Protein 2RJI (pdb70)

Foldseek 3Di:
DVVVLVVQLLVCLVVVQQVDPVQLVVLVVCPVPPFDADQDDPSSLSSSSSSQQVSLVVPDPPPDPSSVVSSVVVLVDVVPVRRD/DVVVVQLLVQLVPCNQVDPVQLVVLVVVVCPADQHHPSSLSSSSSSQLVVLVVPDPPPDPSSVVSSVVVLVDVVDRRSD

Secondary structure (DSSP, 8-state):
-HHHHHHHHHHHHHHTTT-SHHHHHHHHHHHHHTS--SSS-HHHHHHHHHHHHHHHHTTS-TTSHHHHHHHHHHHT-TT-TTT-/-HHHHHHHHHHHHHTT-SHHHHHHHHHHT---SSS-HHHHHHHHHHHHHHHHTTS-TTSHHHHHHHHHHHT-TTSGGG-

Structure (mmCIF, N/CA/C/O backbone):
data_2RJI
#
_entry.id   2RJI
#
_cell.length_a   50.237
_cell.length_b   65.591
_cell.length_c   105.352
_cell.angle_alpha   90.00
_cell.angle_beta   90.00
_cell.angle_gamma   90.00
#
_symmetry.space_group_name_H-M   'C 2 2 21'
#
loop_
_entity.id
_entity.type
_entity.pdbx_description
1 polymer 'Erythrocyte binding antigen 175'
2 non-polymer 'CALCIUM ION'
3 water water
#
loop_
_atom_site.group_PDB
_atom_site.id
_atom_site.type_symbol
_atom_site.label_atom_id
_atom_site.label_alt_id
_atom_site.label_comp_id
_atom_site.label_asym_id
_atom_site.label_entity_id
_atom_site.label_seq_id
_atom_site.pdbx_PDB_ins_code
_atom_site.Cartn_x
_atom_site.Cartn_y
_atom_site.Cartn_z
_atom_site.occupancy
_atom_site.B_iso_or_equiv
_atom_site.auth_seq_id
_atom_site.auth_comp_id
_atom_site.auth_asym_id
_atom_site.auth_atom_id
_atom_site.pdbx_PDB_model_num
ATOM 1 N N . ASP A 1 1 ? 30.554 29.693 47.262 1.00 47.83 1 ASP A N 1
ATOM 2 C CA . ASP A 1 1 ? 31.230 28.372 47.489 1.00 47.98 1 ASP A CA 1
ATOM 3 C C . ASP A 1 1 ? 30.401 27.460 48.406 1.00 47.25 1 ASP A C 1
ATOM 4 O O . ASP A 1 1 ? 29.392 27.899 48.978 1.00 47.34 1 ASP A O 1
ATOM 9 N N . ASP A 1 2 ? 30.841 26.214 48.566 1.00 45.96 2 ASP A N 1
ATOM 10 C CA . ASP A 1 2 ? 30.052 25.213 49.279 1.00 44.72 2 ASP A CA 1
ATOM 11 C C . ASP A 1 2 ? 29.603 25.624 50.682 1.00 43.71 2 ASP A C 1
ATOM 12 O O . ASP A 1 2 ? 28.440 25.421 51.031 1.00 43.33 2 ASP A O 1
ATOM 17 N N . SER A 1 3 ? 30.503 26.210 51.476 1.00 41.66 3 SER A N 1
ATOM 18 C CA . SER A 1 3 ? 30.159 26.603 52.843 1.00 40.69 3 SER A CA 1
ATOM 19 C C . SER A 1 3 ? 28.992 27.595 52.856 1.00 40.09 3 SER A C 1
ATOM 20 O O . SER A 1 3 ? 28.003 27.402 53.603 1.00 40.24 3 SER A O 1
ATOM 23 N N . THR A 1 4 ? 29.104 28.611 51.996 1.00 38.63 4 THR A N 1
ATOM 24 C CA . THR A 1 4 ? 28.094 29.661 51.824 1.00 38.25 4 THR A CA 1
ATOM 25 C C . THR A 1 4 ? 26.732 29.115 51.343 1.00 37.00 4 THR A C 1
ATOM 26 O O . THR A 1 4 ? 25.693 29.483 51.885 1.00 37.39 4 THR A O 1
ATOM 30 N N . THR A 1 5 ? 26.764 28.271 50.313 1.00 35.51 5 THR A N 1
ATOM 31 C CA . THR A 1 5 ? 25.582 27.594 49.769 1.00 33.53 5 THR A CA 1
ATOM 32 C C . THR A 1 5 ? 24.858 26.830 50.871 1.00 33.58 5 THR A C 1
ATOM 33 O O . THR A 1 5 ? 23.637 26.967 51.018 1.00 31.72 5 THR A O 1
ATOM 37 N N . LYS A 1 6 ? 25.597 26.019 51.632 1.00 32.49 6 LYS A N 1
ATOM 38 C CA . LYS A 1 6 ? 24.979 25.208 52.693 1.00 33.60 6 LYS A CA 1
ATOM 39 C C . LYS A 1 6 ? 24.373 26.066 53.818 1.00 33.84 6 LYS A C 1
ATOM 40 O O . LYS A 1 6 ? 23.306 25.725 54.350 1.00 30.85 6 LYS A O 1
ATOM 46 N N . GLU A 1 7 ? 25.048 27.172 54.162 1.00 33.62 7 GLU A N 1
ATOM 47 C CA . GLU A 1 7 ? 24.527 28.144 55.147 1.00 35.71 7 GLU A CA 1
ATOM 48 C C . GLU A 1 7 ? 23.264 28.840 54.685 1.00 33.84 7 GLU A C 1
ATOM 49 O O . GLU A 1 7 ? 22.325 28.957 55.471 1.00 34.67 7 GLU A O 1
ATOM 55 N N . LEU A 1 8 ? 23.258 29.321 53.436 1.00 32.46 8 LEU A N 1
ATOM 56 C CA . LEU A 1 8 ? 22.085 29.960 52.838 1.00 31.53 8 LEU A CA 1
ATOM 57 C C . LEU A 1 8 ? 20.947 28.970 52.878 1.00 29.43 8 LEU A C 1
ATOM 58 O O . LEU A 1 8 ? 19.851 29.309 53.331 1.00 28.45 8 LEU A O 1
ATOM 63 N N . ILE A 1 9 ? 21.233 27.745 52.433 1.00 27.15 9 ILE A N 1
ATOM 64 C CA . ILE A 1 9 ? 20.218 26.698 52.356 1.00 25.23 9 ILE A CA 1
ATOM 65 C C . ILE A 1 9 ? 19.593 26.396 53.720 1.00 25.25 9 ILE A C 1
ATOM 66 O O . ILE A 1 9 ? 18.345 26.369 53.847 1.00 23.95 9 ILE A O 1
ATOM 71 N N . LYS A 1 10 ? 20.434 26.204 54.739 1.00 24.60 10 LYS A N 1
ATOM 72 C CA . LYS A 1 10 ? 19.915 25.955 56.085 1.00 26.18 10 LYS A CA 1
ATOM 73 C C . LYS A 1 10 ? 19.098 27.111 56.638 1.00 26.31 10 LYS A C 1
ATOM 74 O O . LYS A 1 10 ? 18.051 26.883 57.263 1.00 27.18 10 LYS A O 1
ATOM 80 N N . LYS A 1 11 ? 19.547 28.340 56.387 1.00 26.41 11 LYS A N 1
ATOM 81 C CA . LYS A 1 11 ? 18.800 29.514 56.851 1.00 26.19 11 LYS A CA 1
ATOM 82 C C . LYS A 1 11 ? 17.498 29.691 56.096 1.00 26.46 11 LYS A C 1
ATOM 83 O O . LYS A 1 11 ? 16.500 30.049 56.706 1.00 25.58 11 LYS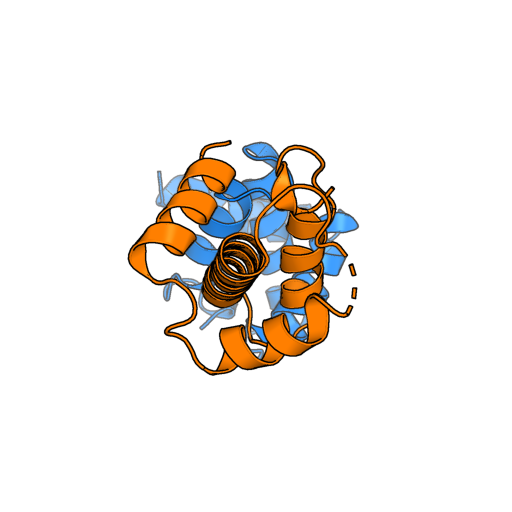 A O 1
ATOM 89 N N . LEU A 1 12 ? 17.502 29.488 54.781 1.00 25.86 12 LEU A N 1
ATOM 90 C CA . LEU A 1 12 ? 16.252 29.595 54.014 1.00 26.70 12 LEU A CA 1
ATOM 91 C C . LEU A 1 12 ? 15.260 28.556 54.522 1.00 25.95 12 LEU A C 1
ATOM 92 O O . LEU A 1 12 ? 14.065 28.837 54.603 1.00 26.32 12 LEU A O 1
ATOM 97 N N . ALA A 1 13 ? 15.766 27.360 54.849 1.00 24.14 13 ALA A N 1
ATOM 98 C CA . ALA A 1 13 ? 14.939 26.253 55.351 1.00 24.65 13 ALA A CA 1
ATOM 99 C C . ALA A 1 13 ? 14.221 26.658 56.632 1.00 25.35 13 ALA A C 1
ATOM 100 O O . ALA A 1 13 ? 13.014 26.412 56.781 1.00 25.40 13 ALA A O 1
ATOM 102 N N . GLU A 1 14 ? 14.961 27.302 57.530 1.00 25.76 14 GLU A N 1
ATOM 103 C CA . GLU A 1 14 ? 14.424 27.804 58.797 1.00 27.19 14 GLU A CA 1
ATOM 104 C C . GLU A 1 14 ? 13.436 28.979 58.609 1.00 26.53 14 GLU A C 1
ATOM 105 O O . GLU A 1 14 ? 12.393 29.053 59.278 1.00 26.32 14 GLU A O 1
ATOM 111 N N . ILE A 1 15 ? 13.754 29.875 57.689 1.00 25.56 15 ILE A N 1
ATOM 112 C CA . ILE A 1 15 ? 13.028 31.138 57.537 1.00 25.20 15 ILE A CA 1
ATOM 113 C C . ILE A 1 15 ? 11.842 31.020 56.594 1.00 26.36 15 ILE A C 1
ATOM 114 O O . ILE A 1 15 ? 10.708 31.413 56.949 1.00 26.56 15 ILE A O 1
ATOM 119 N N . ASN A 1 16 ? 12.108 30.480 55.408 1.00 26.75 16 ASN A N 1
ATOM 120 C CA . ASN A 1 16 ? 11.138 30.434 54.312 1.00 28.86 16 ASN A CA 1
ATOM 121 C C . ASN A 1 16 ? 10.287 29.185 54.357 1.00 29.85 16 ASN A C 1
ATOM 122 O O . ASN A 1 16 ? 9.129 29.222 53.928 1.00 30.57 16 ASN A O 1
ATOM 127 N N . LYS A 1 17 ? 10.859 28.099 54.878 1.00 30.14 17 LYS A N 1
ATOM 128 C CA . LYS A 1 17 ? 10.224 26.795 54.898 1.00 31.33 17 LYS A CA 1
ATOM 129 C C . LYS A 1 17 ? 9.782 26.464 53.455 1.00 31.13 17 LYS A C 1
ATOM 130 O O . LYS A 1 17 ? 10.595 26.608 52.507 1.00 31.90 17 LYS A O 1
ATOM 136 N N . CYS A 1 18 ? 8.533 26.045 53.281 1.00 30.13 18 CYS A N 1
ATOM 137 C CA . CYS A 1 18 ? 8.025 25.671 51.963 1.00 28.53 18 CYS A CA 1
ATOM 138 C C . CYS A 1 18 ? 6.929 26.635 51.536 1.00 29.02 18 CYS A C 1
ATOM 139 O O . CYS A 1 18 ? 5.872 26.221 50.999 1.00 26.48 18 CYS A O 1
ATOM 142 N N . GLU A 1 19 ? 7.172 27.920 51.766 1.00 29.24 19 GLU A N 1
ATOM 143 C CA . GLU A 1 19 ? 6.180 28.960 51.432 1.00 30.64 19 GLU A CA 1
ATOM 144 C C . GLU A 1 19 ? 6.045 29.232 49.927 1.00 30.72 19 GLU A C 1
ATOM 145 O O . GLU A 1 19 ? 5.080 29.874 49.491 1.00 30.76 19 GLU A O 1
ATOM 151 N N . ASN A 1 20 ? 7.005 28.736 49.132 1.00 29.36 20 ASN A N 1
ATOM 152 C CA . ASN A 1 20 ? 6.923 28.824 47.680 1.00 29.44 20 ASN A CA 1
ATOM 153 C C . ASN A 1 20 ? 6.255 27.590 47.100 1.00 28.60 20 ASN A C 1
ATOM 154 O O . ASN A 1 20 ? 6.770 26.469 47.216 1.00 26.40 20 ASN A O 1
ATOM 159 N N . GLU A 1 21 ? 5.084 27.801 46.484 1.00 27.12 21 GLU A N 1
ATOM 160 C CA . GLU A 1 21 ? 4.277 26.714 45.933 1.00 26.76 21 GLU A CA 1
ATOM 161 C C . GLU A 1 21 ? 4.993 25.789 44.942 1.00 25.92 21 GLU A C 1
ATOM 162 O O . GLU A 1 21 ? 4.817 24.579 44.975 1.00 25.03 21 GLU A O 1
ATOM 164 N N . ILE A 1 22 ? 5.732 26.376 44.016 1.00 25.08 22 ILE A N 1
ATOM 165 C CA . ILE A 1 22 ? 6.434 25.610 42.995 1.00 26.46 22 ILE A CA 1
ATOM 166 C C . ILE A 1 22 ? 7.455 24.661 43.685 1.00 25.30 22 ILE A C 1
ATOM 167 O O . ILE A 1 22 ? 7.534 23.446 43.389 1.00 23.93 22 ILE A O 1
ATOM 172 N N . SER A 1 23 ? 8.200 25.199 44.643 1.00 24.51 23 SER A N 1
ATOM 173 C CA . SER A 1 23 ? 9.212 24.367 45.336 1.00 23.18 23 SER A CA 1
ATOM 174 C C . SER A 1 23 ? 8.527 23.306 46.208 1.00 23.60 23 SER A C 1
ATOM 175 O O . SER A 1 23 ? 9.009 22.162 46.304 1.00 22.17 23 SER A O 1
ATOM 178 N N . ALA A 1 24 ? 7.412 23.691 46.845 1.00 23.32 24 ALA A N 1
ATOM 179 C CA . ALA A 1 24 ? 6.677 22.764 47.704 1.00 23.69 24 ALA A CA 1
ATOM 180 C C . ALA A 1 24 ? 6.245 21.539 46.891 1.00 24.83 24 ALA A C 1
ATOM 181 O O . ALA A 1 24 ? 6.383 20.394 47.361 1.00 25.01 24 ALA A O 1
ATOM 183 N N . LYS A 1 25 ? 5.737 21.761 45.677 1.00 24.75 25 LYS A N 1
ATOM 184 C CA . LYS A 1 25 ? 5.203 20.635 44.857 1.00 27.03 25 LYS A CA 1
ATOM 185 C C . LYS A 1 25 ? 6.353 19.725 44.374 1.00 25.82 25 LYS A C 1
ATOM 186 O O . LYS A 1 25 ? 6.249 18.486 44.368 1.00 25.56 25 LYS A O 1
ATOM 192 N N . TYR A 1 26 ? 7.448 20.359 43.993 1.00 23.92 26 TYR A N 1
ATOM 193 C CA 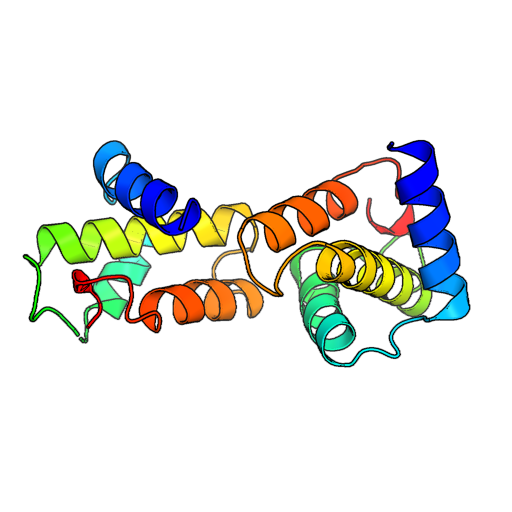. TYR A 1 26 ? 8.641 19.639 43.538 1.00 23.01 26 TYR A CA 1
ATOM 194 C C . TYR A 1 26 ? 9.147 18.742 44.662 1.00 23.00 26 TYR A C 1
ATOM 195 O O . TYR A 1 26 ? 9.443 17.557 44.454 1.00 22.94 26 TYR A O 1
ATOM 204 N N . CYS A 1 27 ? 9.236 19.331 45.854 1.00 22.81 27 CYS A N 1
ATOM 205 C CA . CYS A 1 27 ? 9.680 18.639 47.057 1.00 23.83 27 CYS A CA 1
ATOM 206 C C . CYS A 1 27 ? 8.714 17.553 47.544 1.00 25.33 27 CYS A C 1
ATOM 207 O O . CYS A 1 27 ? 9.133 16.515 48.039 1.00 26.22 27 CYS A O 1
ATOM 210 N N . ASP A 1 28 ? 7.422 17.763 47.360 1.00 26.51 28 ASP A N 1
ATOM 211 C CA . ASP A 1 28 ? 6.473 16.688 47.652 1.00 27.23 28 ASP A CA 1
ATOM 212 C C . ASP A 1 28 ? 6.798 15.460 46.791 1.00 27.21 28 ASP A C 1
ATOM 213 O O . ASP A 1 28 ? 6.837 14.336 47.304 1.00 27.96 28 ASP A O 1
ATOM 218 N N . HIS A 1 29 ? 7.102 15.690 45.513 1.00 26.23 29 HIS A N 1
ATOM 219 C CA . HIS A 1 29 ? 7.506 14.612 44.608 1.00 27.98 29 HIS A CA 1
ATOM 220 C C . HIS A 1 29 ? 8.835 13.981 45.018 1.00 27.81 29 HIS A C 1
ATOM 221 O O . HIS A 1 29 ? 8.966 12.747 45.028 1.00 28.71 29 HIS A O 1
ATOM 228 N N . MET A 1 30 ? 9.809 14.820 45.366 1.00 27.92 30 MET A N 1
ATOM 229 C CA . MET A 1 30 ? 11.123 14.321 45.778 1.00 28.25 30 MET A CA 1
ATOM 230 C C . MET A 1 30 ? 11.080 13.444 47.035 1.00 29.52 30 MET A C 1
ATOM 231 O O . MET A 1 30 ? 11.699 12.386 47.067 1.00 29.67 30 MET A O 1
ATOM 236 N N . ILE A 1 31 ? 10.382 13.898 48.071 1.00 30.55 31 ILE A N 1
ATOM 237 C CA . ILE A 1 31 ? 10.221 13.127 49.302 1.00 34.07 31 ILE A CA 1
ATOM 238 C C . ILE A 1 31 ? 9.580 11.758 49.018 1.00 36.38 31 ILE A C 1
ATOM 239 O O . ILE A 1 31 ? 10.011 10.733 49.560 1.00 37.09 31 ILE A O 1
ATOM 244 N N . HIS A 1 32 ? 8.562 11.757 48.160 1.00 38.92 32 HIS A N 1
ATOM 245 C CA . HIS A 1 32 ? 7.845 10.546 47.798 1.00 42.35 32 HIS A CA 1
ATOM 246 C C . HIS A 1 32 ? 8.753 9.541 47.086 1.00 43.76 32 HIS A C 1
ATOM 247 O O . HIS A 1 32 ? 8.699 8.343 47.371 1.00 44.49 32 HIS A O 1
ATOM 254 N N . GLU A 1 33 ? 9.620 10.046 46.206 1.00 45.41 33 GLU A N 1
ATOM 255 C CA . GLU A 1 33 ? 10.390 9.214 45.272 1.00 46.65 33 GLU A CA 1
ATOM 256 C C . GLU A 1 33 ? 11.913 9.177 45.478 1.00 46.64 33 GLU A C 1
ATOM 257 O O . GLU A 1 33 ? 12.516 8.110 45.424 1.00 47.63 33 GLU A O 1
ATOM 263 N N . GLU A 1 34 ? 12.533 10.337 45.680 1.00 46.56 34 GLU A N 1
ATOM 264 C CA . GLU A 1 34 ? 13.987 10.475 45.507 1.00 45.90 34 GLU A CA 1
ATOM 265 C C . GLU A 1 34 ? 14.768 10.741 46.804 1.00 45.46 34 GLU A C 1
ATOM 266 O O . GLU A 1 34 ? 15.979 10.489 46.871 1.00 45.71 34 GLU A O 1
ATOM 272 N N . ILE A 1 35 ? 14.085 11.285 47.809 1.00 44.00 35 ILE A N 1
ATOM 273 C CA . ILE A 1 35 ? 14.705 11.607 49.085 1.00 42.67 35 ILE A CA 1
ATOM 274 C C . ILE A 1 35 ? 14.108 10.714 50.182 1.00 43.34 35 ILE A C 1
ATOM 275 O O . ILE A 1 35 ? 12.900 10.786 50.443 1.00 42.99 35 ILE A O 1
ATOM 280 N N . PRO A 1 36 ? 14.945 9.871 50.827 1.00 43.83 36 PRO A N 1
ATOM 281 C CA . PRO A 1 36 ? 14.451 9.034 51.935 1.00 44.33 36 PRO A CA 1
ATOM 282 C C . PRO A 1 36 ? 14.117 9.808 53.224 1.00 44.33 36 PRO A C 1
ATOM 283 O O . PRO A 1 36 ? 14.829 10.757 53.587 1.00 44.63 36 PRO A O 1
ATOM 287 N N . LEU A 1 37 ? 13.026 9.411 53.880 1.00 44.46 37 LEU A N 1
ATOM 288 C CA . LEU A 1 37 ? 12.628 9.947 55.184 1.00 44.09 37 LEU A CA 1
ATOM 289 C C . LEU A 1 37 ? 12.958 8.912 56.239 1.00 43.97 37 LEU A C 1
ATOM 290 O O . LEU A 1 37 ? 12.291 7.880 56.347 1.00 44.71 37 LEU A O 1
ATOM 295 N N . LYS A 1 38 ? 13.975 9.181 57.036 1.00 43.72 38 LYS A N 1
ATOM 296 C CA . LYS A 1 38 ? 14.462 8.170 57.958 1.00 42.79 38 LYS A CA 1
ATOM 297 C C . LYS A 1 38 ? 15.182 8.817 59.129 1.00 42.10 38 LYS A C 1
ATOM 298 O O . LYS A 1 38 ? 15.152 8.312 60.255 1.00 42.42 38 LYS A O 1
ATOM 300 N N . THR A 1 39 ? 15.816 9.952 58.856 1.00 40.06 39 THR A N 1
ATOM 301 C CA . THR A 1 39 ? 16.756 10.530 59.796 1.00 38.94 39 THR A CA 1
ATOM 302 C C . THR A 1 39 ? 16.201 11.784 60.434 1.00 37.30 39 THR A C 1
ATOM 303 O O . THR A 1 39 ? 16.542 12.109 61.585 1.00 38.04 39 THR A O 1
ATOM 307 N N . CYS A 1 40 ? 15.339 12.477 59.694 1.00 33.90 40 CYS A N 1
ATOM 308 C CA . CYS A 1 40 ? 14.763 13.712 60.166 1.00 30.63 40 CYS A CA 1
ATOM 309 C C . CYS A 1 40 ? 13.244 13.623 59.986 1.00 29.13 40 CYS A C 1
ATOM 310 O O . CYS A 1 40 ? 12.762 12.780 59.239 1.00 27.53 40 CYS A O 1
ATOM 313 N N . THR A 1 41 ? 12.517 14.500 60.663 1.00 27.62 41 THR A N 1
ATOM 314 C CA . THR A 1 41 ? 11.052 14.546 60.500 1.00 27.47 41 THR A CA 1
ATOM 315 C C . THR A 1 41 ? 10.699 14.865 59.039 1.00 26.95 41 THR A C 1
ATOM 316 O O . THR A 1 41 ? 11.513 15.452 58.288 1.00 26.01 41 THR A O 1
ATOM 320 N N . LYS A 1 42 ? 9.488 14.490 58.640 1.00 26.20 42 LYS A N 1
ATOM 321 C CA . LYS A 1 42 ? 8.991 14.819 57.305 1.00 25.71 42 LYS A CA 1
ATOM 322 C C . LYS A 1 42 ? 9.065 16.328 57.082 1.00 25.19 42 LYS A C 1
ATOM 323 O O . LYS A 1 42 ? 9.550 16.778 56.045 1.00 25.11 42 LYS A O 1
ATOM 329 N N . GLU A 1 43 ? 8.619 17.098 58.069 1.00 25.09 43 GLU A N 1
ATOM 330 C CA . GLU A 1 43 ? 8.633 18.569 58.000 1.00 26.10 43 GLU A CA 1
ATOM 331 C C . GLU A 1 43 ? 10.055 19.149 57.759 1.00 24.06 43 GLU A C 1
ATOM 332 O O . GLU A 1 43 ? 10.283 20.003 56.879 1.00 22.63 43 GLU A O 1
ATOM 338 N N . LYS A 1 44 ? 10.999 18.711 58.580 1.00 22.26 44 LYS A N 1
ATOM 339 C CA . LYS A 1 44 ? 12.362 19.216 58.470 1.00 22.36 44 LYS A CA 1
ATOM 340 C C . LYS A 1 44 ? 12.913 18.913 57.063 1.00 21.44 44 LYS A C 1
ATOM 341 O O . LYS A 1 44 ? 13.512 19.783 56.413 1.00 21.39 44 LYS A O 1
ATOM 347 N N . THR A 1 45 ? 12.731 17.676 56.616 1.00 21.14 45 THR A N 1
ATOM 348 C CA . THR A 1 45 ? 13.266 17.194 55.335 1.00 22.22 45 THR A CA 1
ATOM 349 C C . THR A 1 45 ? 12.642 17.981 54.175 1.00 21.14 45 THR A C 1
ATOM 350 O O . THR A 1 45 ? 13.342 18.472 53.294 1.00 18.87 45 THR A O 1
ATOM 354 N N . ARG A 1 46 ? 11.313 18.136 54.206 1.00 20.67 46 ARG A N 1
ATOM 355 C CA . ARG A 1 46 ? 10.619 18.910 53.201 1.00 20.48 46 ARG A CA 1
ATOM 356 C C . ARG A 1 46 ? 11.101 20.355 53.171 1.00 19.94 46 ARG A C 1
ATOM 357 O O . ARG A 1 46 ? 11.297 20.909 52.099 1.00 19.82 46 ARG A O 1
ATOM 365 N N . ASN A 1 47 ? 11.250 20.973 54.339 1.00 19.82 47 ASN A N 1
ATOM 366 C CA . ASN A 1 47 ? 11.664 22.387 54.389 1.00 19.83 47 ASN A CA 1
ATOM 367 C C . ASN A 1 47 ? 13.101 22.579 53.817 1.00 19.51 47 ASN A C 1
ATOM 368 O O . ASN A 1 47 ? 13.423 23.588 53.150 1.00 18.72 47 ASN A O 1
ATOM 373 N N . LEU A 1 48 ? 13.961 21.617 54.107 1.00 19.89 48 LEU A N 1
ATOM 374 C CA . LEU A 1 48 ? 15.332 21.641 53.554 1.00 20.61 48 LEU A CA 1
ATOM 375 C C . LEU A 1 48 ? 15.276 21.472 52.033 1.00 19.50 48 LEU A C 1
ATOM 376 O O . LEU A 1 48 ? 15.891 22.219 51.303 1.00 18.76 48 LEU A O 1
ATOM 381 N N . CYS A 1 49 ? 14.472 20.520 51.561 1.00 20.11 49 CYS A N 1
ATOM 382 C CA . CYS A 1 49 ? 14.232 20.346 50.120 1.00 19.96 49 CYS A CA 1
ATOM 383 C C . CYS A 1 49 ? 13.739 21.647 49.466 1.00 19.62 49 CYS A C 1
ATOM 384 O O . CYS A 1 49 ? 14.271 22.063 48.434 1.00 18.76 49 CYS A O 1
ATOM 387 N N . CYS A 1 50 ? 12.744 22.299 50.082 1.00 18.90 50 CYS A N 1
ATOM 388 C CA . CYS A 1 50 ? 12.199 23.557 49.523 1.00 19.25 50 CYS A CA 1
ATOM 389 C C . CYS A 1 50 ? 13.276 24.644 49.453 1.00 18.43 50 CYS A C 1
ATOM 390 O O . CYS A 1 50 ? 13.341 25.389 48.478 1.00 18.29 50 CYS A O 1
ATOM 393 N N . ALA A 1 51 ? 14.096 24.739 50.497 1.00 18.49 51 ALA A N 1
ATOM 394 C CA . ALA A 1 51 ? 15.250 25.635 50.468 1.00 17.96 51 ALA A CA 1
ATOM 395 C C . ALA A 1 51 ? 16.207 25.374 49.303 1.00 17.26 51 ALA A C 1
ATOM 396 O O . ALA A 1 51 ? 16.706 26.342 48.705 1.00 17.75 51 ALA A O 1
ATOM 398 N N . VAL A 1 52 ? 16.503 24.098 49.033 1.00 17.15 52 VAL A N 1
ATOM 399 C CA . VAL A 1 52 ? 17.357 23.681 47.906 1.00 17.47 52 VAL A CA 1
ATOM 400 C C . VAL A 1 52 ? 16.748 24.183 46.613 1.00 18.09 52 VAL A C 1
ATOM 401 O O . VAL A 1 52 ? 17.412 24.768 45.765 1.00 17.02 52 VAL A O 1
ATOM 405 N N . SER A 1 53 ? 15.450 23.903 46.444 1.00 17.88 53 SER A N 1
ATOM 406 C CA . SER A 1 53 ? 14.779 24.331 45.251 1.00 18.79 53 SER A CA 1
ATOM 407 C C . SER A 1 53 ? 14.755 25.860 45.113 1.00 19.26 53 SER A C 1
ATOM 408 O O . SER A 1 53 ? 15.074 26.375 44.032 1.00 19.61 53 SER A O 1
ATOM 411 N N . ASP A 1 54 ? 14.407 26.590 46.177 1.00 19.83 54 ASP A N 1
ATOM 412 C CA . ASP A 1 54 ? 14.353 28.077 46.084 1.00 21.28 54 ASP A CA 1
ATOM 413 C C . ASP A 1 54 ? 15.728 28.684 45.809 1.00 21.87 54 ASP A C 1
ATOM 414 O O . ASP A 1 54 ? 15.875 29.629 45.016 1.00 21.81 54 ASP A O 1
ATOM 419 N N . TYR A 1 55 ? 16.721 28.132 46.488 1.00 21.27 55 TYR A N 1
ATOM 420 C CA . TYR A 1 55 ? 18.101 28.557 46.242 1.00 22.64 55 TYR A CA 1
ATOM 421 C C . TYR A 1 55 ? 18.456 28.371 44.750 1.00 21.83 55 TYR A C 1
ATOM 422 O O . TYR A 1 55 ? 18.949 29.297 44.091 1.00 20.71 55 TYR A O 1
ATOM 431 N N . CYS A 1 56 ? 18.187 27.190 44.209 1.00 21.27 56 CYS A N 1
ATOM 432 C CA . CYS A 1 56 ? 18.549 26.903 42.816 1.00 22.43 56 CYS A CA 1
ATOM 433 C C . CYS A 1 56 ? 17.730 27.768 41.830 1.00 22.94 56 CYS A C 1
ATOM 434 O O . CYS A 1 56 ? 18.254 28.243 40.813 1.00 22.69 56 CYS A O 1
ATOM 437 N N . MET A 1 57 ? 16.459 27.981 42.155 1.00 23.93 57 MET A N 1
ATOM 438 C CA . MET A 1 57 ? 15.573 28.797 41.323 1.00 25.64 57 MET A CA 1
ATOM 439 C C . MET A 1 57 ? 15.973 30.264 41.314 1.00 25.21 57 MET A C 1
ATOM 440 O O . MET A 1 57 ? 15.597 30.989 40.393 1.00 26.46 57 MET A O 1
ATOM 445 N N . SER A 1 58 ? 16.701 30.710 42.346 1.00 24.68 58 SER A N 1
ATOM 446 C CA . SER A 1 58 ? 17.210 32.075 42.419 1.00 26.18 58 SER A CA 1
ATOM 447 C C . SER A 1 58 ? 18.339 32.317 41.396 1.00 25.81 58 SER A C 1
ATOM 448 O O . SER A 1 58 ? 18.628 33.457 41.094 1.00 26.91 58 SER A O 1
ATOM 451 N N . TYR A 1 59 ? 18.944 31.245 40.875 1.00 26.16 59 TYR A N 1
ATOM 452 C CA . TYR A 1 59 ? 19.953 31.316 39.812 1.00 26.95 59 TYR A CA 1
ATOM 453 C C . TYR A 1 59 ? 19.509 30.867 38.435 1.00 27.56 59 TYR A C 1
ATOM 454 O O . TYR A 1 59 ? 19.991 31.400 37.414 1.00 27.55 59 TYR A O 1
ATOM 463 N N . PHE A 1 60 ? 18.651 29.849 38.401 1.00 27.75 60 PHE A N 1
ATOM 464 C CA . PHE A 1 60 ? 18.310 29.146 37.181 1.00 28.12 60 PHE A CA 1
ATOM 465 C C . PHE A 1 60 ? 16.789 29.010 37.036 1.00 28.53 60 PHE A C 1
ATOM 466 O O . PHE A 1 60 ? 16.062 29.014 38.028 1.00 28.81 60 PHE A O 1
ATOM 474 N N . THR A 1 61 ? 16.337 28.885 35.792 1.00 28.96 61 THR A N 1
ATOM 475 C CA . THR A 1 61 ? 14.918 28.723 35.454 1.00 29.75 61 THR A CA 1
ATOM 476 C C . THR A 1 61 ? 14.422 27.400 35.978 1.00 28.29 61 THR A C 1
ATOM 477 O O . THR A 1 61 ? 15.077 26.370 35.763 1.00 27.97 61 THR A O 1
ATOM 481 N N . TYR A 1 62 ? 13.266 27.410 36.643 1.00 27.48 62 TYR A N 1
ATOM 482 C CA . TYR A 1 62 ? 12.625 26.159 37.069 1.00 26.71 62 TYR A CA 1
ATOM 483 C C . TYR A 1 62 ? 12.585 25.134 35.931 1.00 26.62 62 TYR A C 1
ATOM 484 O O . TYR A 1 62 ? 12.227 25.475 34.797 1.00 27.12 62 TYR A O 1
ATOM 493 N N . ASP A 1 63 ? 12.999 23.901 36.242 1.00 25.72 63 ASP A N 1
ATOM 494 C CA . ASP A 1 63 ? 12.978 22.742 35.324 1.00 26.27 63 ASP A CA 1
ATOM 495 C C . ASP A 1 63 ? 13.955 22.800 34.147 1.00 26.08 63 ASP A C 1
ATOM 496 O O . ASP A 1 63 ? 13.856 21.987 33.224 1.00 25.60 63 ASP A O 1
ATOM 501 N N . SER A 1 64 ? 14.916 23.730 34.215 1.00 25.86 64 SER A N 1
ATOM 502 C CA . SER A 1 64 ? 16.049 23.773 33.293 1.00 24.93 64 SER A CA 1
ATOM 503 C C . SER A 1 64 ? 17.109 22.762 33.724 1.00 24.39 64 SER A C 1
ATOM 504 O O . SER A 1 64 ? 17.095 22.28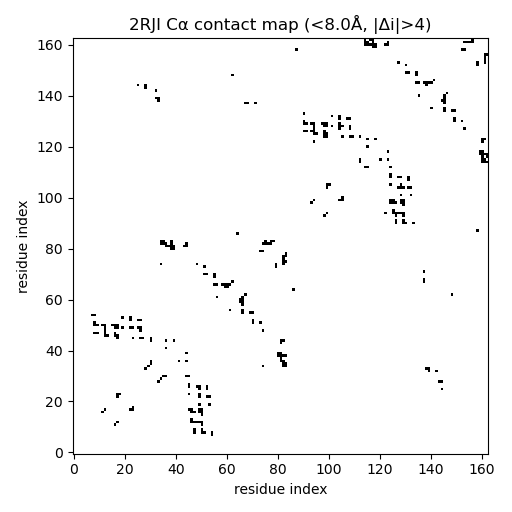8 34.856 1.00 22.86 64 SER A O 1
ATOM 507 N N . GLU A 1 65 ? 18.045 22.470 32.824 1.00 24.33 65 GLU A N 1
ATOM 508 C CA . GLU A 1 65 ? 19.148 21.549 33.125 1.00 24.32 65 GLU A CA 1
ATOM 509 C C . GLU A 1 65 ? 19.911 22.024 34.335 1.00 23.56 65 GLU A C 1
ATOM 510 O O . GLU A 1 65 ? 20.214 21.233 35.228 1.00 23.39 65 GLU A O 1
ATOM 516 N N . GLU A 1 66 ? 20.204 23.321 34.371 1.00 23.13 66 GLU A N 1
ATOM 517 C CA . GLU A 1 66 ? 21.019 23.903 35.453 1.00 24.11 66 GLU A CA 1
ATOM 518 C C . GLU A 1 66 ? 20.293 23.784 36.813 1.00 22.92 66 GLU A C 1
ATOM 519 O O . GLU A 1 66 ? 20.927 23.472 37.843 1.00 20.69 66 GLU A O 1
ATOM 525 N N . TYR A 1 67 ? 18.973 24.026 36.795 1.00 21.64 67 TYR A N 1
ATOM 526 C CA . TYR A 1 67 ? 18.119 23.836 37.964 1.00 20.74 67 TYR A CA 1
ATOM 527 C C . TYR A 1 67 ? 18.148 22.391 38.439 1.00 20.63 67 TYR A C 1
ATOM 528 O O . TYR A 1 67 ? 18.357 22.145 39.624 1.00 21.27 67 TYR A O 1
ATOM 537 N N . TYR A 1 68 ? 17.928 21.443 37.535 1.00 20.42 68 TYR A N 1
ATOM 538 C CA . TYR A 1 68 ? 17.994 20.017 37.883 1.00 21.26 68 TYR A CA 1
ATOM 539 C C . TYR A 1 68 ? 19.356 19.598 38.480 1.00 21.74 68 TYR A C 1
ATOM 540 O O . TYR A 1 68 ? 19.413 18.896 39.508 1.00 20.89 68 TYR A O 1
ATOM 549 N N . ASP A 1 69 ? 20.439 20.014 37.806 1.00 22.55 69 ASP A N 1
ATOM 550 C CA . ASP A 1 69 ? 21.828 19.780 38.285 1.00 24.17 69 ASP A CA 1
ATOM 551 C C . ASP A 1 69 ? 22.029 20.327 39.688 1.00 23.85 69 ASP A C 1
ATOM 552 O O . ASP A 1 69 ? 22.543 19.626 40.574 1.00 22.92 69 ASP A O 1
ATOM 557 N N . CYS A 1 70 ? 21.618 21.587 39.876 1.00 24.13 70 CYS A N 1
ATOM 558 C CA . CYS A 1 70 ? 21.829 22.308 41.126 1.00 23.24 70 CYS A CA 1
ATOM 559 C C . CYS A 1 70 ? 21.080 21.593 42.269 1.00 22.25 70 CYS A C 1
ATOM 560 O O . CYS A 1 70 ? 21.662 21.377 43.349 1.00 21.24 70 CYS A O 1
ATOM 563 N N . THR A 1 71 ? 19.806 21.225 42.029 1.00 20.28 71 THR A N 1
ATOM 564 C CA . THR A 1 71 ? 19.004 20.567 43.091 1.00 19.73 71 THR A CA 1
ATOM 565 C C . THR A 1 71 ? 19.564 19.160 43.372 1.00 20.88 71 THR A C 1
ATOM 566 O O . THR A 1 71 ? 19.778 18.799 44.535 1.00 21.75 71 THR A O 1
ATOM 570 N N . LYS A 1 72 ? 19.854 18.401 42.321 1.00 20.74 72 LYS A N 1
ATOM 571 C CA . LYS A 1 72 ? 20.471 17.058 42.483 1.00 23.02 72 LYS A CA 1
ATOM 572 C C . LYS A 1 72 ? 21.794 17.103 43.277 1.00 22.68 72 LYS A C 1
ATOM 573 O O . LYS A 1 72 ? 22.046 16.245 44.131 1.00 21.93 72 LYS A O 1
ATOM 579 N N . ARG A 1 73 ? 22.619 18.116 43.011 1.00 23.77 73 ARG A N 1
ATOM 580 C CA . ARG A 1 73 ? 23.940 18.221 43.666 1.00 25.33 73 ARG A CA 1
ATOM 581 C C . ARG A 1 73 ? 23.744 18.268 45.170 1.00 25.05 73 ARG A C 1
ATOM 582 O O . ARG A 1 73 ? 24.480 17.592 45.893 1.00 24.42 73 ARG A O 1
ATOM 590 N N . GLU A 1 74 ? 22.723 19.028 45.619 1.00 23.14 74 GLU A N 1
ATOM 591 C CA . GLU A 1 74 ? 22.448 19.194 47.051 1.00 22.74 74 GLU A CA 1
ATOM 592 C C . GLU A 1 74 ? 21.794 17.920 47.616 1.00 22.68 74 GLU A C 1
ATOM 593 O O . GLU A 1 74 ? 22.209 17.413 48.665 1.00 22.26 74 GLU A O 1
ATOM 599 N N . PHE A 1 75 ? 20.821 17.367 46.893 1.00 22.63 75 PHE A N 1
ATOM 600 C CA . PHE A 1 75 ? 20.161 16.138 47.348 1.00 23.21 75 PHE A CA 1
ATOM 601 C C . PHE A 1 75 ? 21.123 14.950 47.493 1.00 24.41 75 PHE A C 1
ATOM 602 O O . PHE A 1 75 ? 20.925 14.092 48.358 1.00 24.64 75 PHE A O 1
ATOM 610 N N . ASP A 1 76 ? 22.147 14.920 46.634 1.00 24.94 76 ASP A N 1
ATOM 611 C CA . ASP A 1 76 ? 23.129 13.838 46.578 1.00 26.77 76 ASP A CA 1
ATOM 612 C C . ASP A 1 76 ? 24.306 14.045 47.518 1.00 26.37 76 ASP A C 1
ATOM 613 O O . ASP A 1 76 ? 25.165 13.164 47.630 1.00 27.41 76 ASP A O 1
ATOM 618 N N . ASP A 1 77 ? 24.374 15.207 48.162 1.00 25.50 77 ASP A N 1
ATOM 619 C CA . ASP A 1 77 ? 25.529 15.510 49.007 1.00 26.13 77 ASP A CA 1
ATOM 620 C C . ASP A 1 77 ? 25.340 14.795 50.341 1.00 26.42 77 ASP A C 1
ATOM 621 O O . ASP A 1 77 ? 24.398 15.132 51.099 1.00 25.73 77 ASP A O 1
ATOM 626 N N . PRO A 1 78 ? 26.241 13.828 50.649 1.00 27.41 78 PRO A N 1
ATOM 627 C CA . PRO A 1 78 ? 26.043 12.987 51.833 1.00 27.57 78 PRO A CA 1
ATOM 628 C C . PRO A 1 78 ? 26.129 13.739 53.140 1.00 27.52 78 PRO A C 1
ATOM 629 O O . PRO A 1 78 ? 25.862 13.154 54.184 1.00 28.74 78 PRO A O 1
ATOM 633 N N . SER A 1 79 ? 26.488 15.023 53.094 1.00 27.21 79 SER A N 1
ATOM 634 C CA . SER A 1 79 ? 26.665 15.786 54.321 1.00 28.41 79 SER A CA 1
ATOM 635 C C . SER A 1 79 ? 25.362 16.330 54.856 1.00 28.98 79 SER A C 1
ATOM 636 O O . SER A 1 79 ? 25.292 16.730 56.018 1.00 28.87 79 SER A O 1
ATOM 639 N N . TYR A 1 80 ? 24.330 16.350 53.999 1.00 29.19 80 TYR A N 1
ATOM 640 C CA . TYR A 1 80 ? 22.952 16.616 54.436 1.00 30.05 80 TYR A CA 1
ATOM 641 C C . TYR A 1 80 ? 22.383 15.383 55.099 1.00 30.53 80 TYR A C 1
ATOM 642 O O . TYR A 1 80 ? 22.018 14.396 54.455 1.00 30.54 80 TYR A O 1
ATOM 651 N N . THR A 1 81 ? 22.315 15.460 56.406 1.00 31.32 81 THR A N 1
ATOM 652 C CA . THR A 1 81 ? 21.984 14.326 57.195 1.00 33.46 81 THR A CA 1
ATOM 653 C C . THR A 1 81 ? 20.491 13.949 56.994 1.00 32.71 81 THR A C 1
ATOM 654 O O . THR A 1 81 ? 20.117 12.778 57.067 1.00 32.96 81 THR A O 1
ATOM 658 N N . CYS A 1 82 ? 19.678 14.940 56.643 1.00 31.40 82 CYS A N 1
ATOM 659 C CA . CYS A 1 82 ? 18.250 14.692 56.401 1.00 31.44 82 CYS A CA 1
ATOM 660 C C . CYS A 1 82 ? 17.973 14.023 55.049 1.00 30.82 82 CYS A C 1
ATOM 661 O O . CYS A 1 82 ? 16.922 13.400 54.873 1.00 31.15 82 CYS A O 1
ATOM 664 N N . PHE A 1 83 ? 18.919 14.118 54.111 1.00 30.51 83 PHE A N 1
ATOM 665 C CA . PHE A 1 83 ? 18.750 13.600 52.749 1.00 30.92 83 PHE A CA 1
ATOM 666 C C . PHE A 1 83 ? 19.395 12.227 52.580 1.00 32.54 83 PHE A C 1
ATOM 667 O O . PHE A 1 83 ? 19.218 11.589 51.547 1.00 32.70 83 PHE A O 1
ATOM 675 N N . ARG A 1 84 ? 20.173 11.820 53.574 1.00 34.45 84 ARG A N 1
ATOM 676 C CA . ARG A 1 84 ? 21.019 10.623 53.466 1.00 36.65 84 ARG A CA 1
ATOM 677 C C . ARG A 1 84 ? 20.293 9.448 54.068 1.00 37.23 84 ARG A C 1
ATOM 678 O O . ARG A 1 84 ? 19.634 8.716 53.333 1.00 39.87 84 ARG A O 1
ATOM 680 N N . SER B 1 3 ? 19.442 26.074 25.901 1.00 54.98 3 SER B N 1
ATOM 681 C CA . SER B 1 3 ? 19.718 25.369 24.605 1.00 54.78 3 SER B CA 1
ATOM 682 C C . SER B 1 3 ? 21.040 24.581 24.599 1.00 54.31 3 SER B C 1
ATOM 683 O O . SER B 1 3 ? 21.432 24.001 23.572 1.00 54.41 3 SER B O 1
ATOM 686 N N . THR B 1 4 ? 21.727 24.581 25.742 1.00 53.23 4 THR B N 1
ATOM 687 C CA . THR B 1 4 ? 22.725 23.564 26.049 1.00 51.86 4 THR B CA 1
ATOM 688 C C . THR B 1 4 ? 22.024 22.203 26.078 1.00 50.67 4 THR B C 1
ATOM 689 O O . THR B 1 4 ? 22.499 21.233 25.473 1.00 50.82 4 THR B O 1
ATOM 693 N N . THR B 1 5 ? 20.898 22.153 26.793 1.00 48.55 5 THR B N 1
ATOM 694 C CA . THR B 1 5 ? 20.045 20.962 26.898 1.00 47.07 5 THR B CA 1
ATOM 695 C C . THR B 1 5 ? 19.683 20.381 25.542 1.00 45.83 5 THR B C 1
ATOM 696 O O . THR B 1 5 ? 19.800 19.173 25.325 1.00 45.45 5 THR B O 1
ATOM 700 N N . LYS B 1 6 ? 19.255 21.242 24.627 1.00 44.79 6 LYS B N 1
ATOM 701 C CA . LYS B 1 6 ? 18.832 20.784 23.316 1.00 43.57 6 LYS B CA 1
ATOM 702 C C . LYS B 1 6 ? 20.021 20.153 22.622 1.00 42.30 6 LYS B C 1
ATOM 703 O O . LYS B 1 6 ? 19.886 19.091 22.039 1.00 40.96 6 LYS B O 1
ATOM 708 N N . GLU B 1 7 ? 21.200 20.783 22.740 1.00 40.86 7 GLU B N 1
ATOM 709 C CA . GLU B 1 7 ? 22.438 20.187 22.232 1.00 39.83 7 GLU B CA 1
ATOM 710 C C . GLU B 1 7 ? 22.773 18.886 22.923 1.00 38.32 7 GLU B C 1
ATOM 711 O O . GLU B 1 7 ? 23.136 17.926 22.256 1.00 37.65 7 GLU B O 1
ATOM 717 N N . LEU B 1 8 ? 22.635 18.853 24.250 1.00 37.27 8 LEU B N 1
ATOM 718 C CA . LEU B 1 8 ? 22.866 17.633 25.008 1.00 36.97 8 LEU B CA 1
ATOM 719 C C . LEU B 1 8 ? 21.928 16.539 24.539 1.00 36.05 8 LEU B C 1
ATOM 720 O O . LEU B 1 8 ? 22.368 15.440 24.202 1.00 35.28 8 LEU B O 1
ATOM 725 N N . ILE B 1 9 ? 20.628 16.845 24.513 1.00 34.73 9 ILE B N 1
ATOM 726 C CA . ILE B 1 9 ? 19.659 15.862 24.062 1.00 34.55 9 ILE B CA 1
ATOM 727 C C . ILE B 1 9 ? 19.979 15.395 22.657 1.00 34.51 9 ILE B C 1
ATOM 728 O O . ILE B 1 9 ? 20.020 14.188 22.402 1.00 33.84 9 ILE B O 1
ATOM 733 N N . LYS B 1 10 ? 20.225 16.345 21.750 1.00 35.35 10 LYS B N 1
ATOM 734 C CA . LYS B 1 10 ? 20.500 15.990 20.363 1.00 36.94 10 LYS B CA 1
ATOM 735 C C . LYS B 1 10 ? 21.731 15.122 20.314 1.00 36.55 10 LYS B C 1
ATOM 736 O O . LYS B 1 10 ? 21.782 14.156 19.566 1.00 36.70 10 LYS B O 1
ATOM 739 N N . LYS B 1 11 ? 22.716 15.451 21.144 1.00 36.88 11 LYS B N 1
ATOM 740 C CA . LYS B 1 11 ? 23.952 14.702 21.164 1.00 36.05 11 LYS B CA 1
ATOM 741 C C . LYS B 1 11 ? 23.795 13.320 21.780 1.00 35.06 11 LYS B C 1
ATOM 742 O O . LYS B 1 11 ? 24.331 12.350 21.247 1.00 34.55 11 LYS B O 1
ATOM 748 N N . LEU B 1 12 ? 23.078 13.226 22.900 1.00 33.98 12 LEU B N 1
ATOM 749 C CA . LEU B 1 12 ? 22.729 11.923 23.472 1.00 33.93 12 LEU B CA 1
ATOM 750 C C . LEU B 1 12 ? 21.997 11.066 22.431 1.00 34.28 12 LEU B C 1
ATOM 751 O O . LEU B 1 12 ? 22.194 9.850 22.361 1.00 34.13 12 LEU B O 1
ATOM 756 N N . ALA B 1 13 ? 21.142 11.699 21.626 1.00 34.59 13 ALA B N 1
ATOM 757 C CA . ALA B 1 13 ? 20.384 10.966 20.614 1.00 35.96 13 ALA B CA 1
ATOM 758 C C . ALA B 1 13 ? 21.334 10.343 19.599 1.00 37.30 13 ALA B C 1
ATOM 759 O O . ALA B 1 13 ? 21.189 9.176 19.232 1.00 37.53 13 ALA B O 1
ATOM 761 N N . GLU B 1 14 ? 22.330 11.121 19.180 1.00 38.82 14 GLU B N 1
ATOM 762 C CA . GLU B 1 14 ? 23.309 10.663 18.218 1.00 41.34 14 GLU B CA 1
ATOM 763 C C . GLU B 1 14 ? 24.217 9.575 18.785 1.00 41.57 14 GLU B C 1
ATOM 764 O O . GLU B 1 14 ? 24.489 8.586 18.110 1.00 42.07 14 GLU B O 1
ATOM 770 N N . ILE B 1 15 ? 24.667 9.750 20.025 1.00 42.21 15 ILE B N 1
ATOM 771 C CA . ILE B 1 15 ? 25.625 8.831 20.620 1.00 42.82 15 ILE B CA 1
ATOM 772 C C . ILE B 1 15 ? 24.984 7.542 21.135 1.00 42.68 15 ILE B C 1
ATOM 773 O O . ILE B 1 15 ? 25.472 6.448 20.852 1.00 42.96 15 ILE B O 1
ATOM 778 N N . ASN B 1 16 ? 23.901 7.669 21.891 1.00 42.21 16 ASN B N 1
ATOM 779 C CA . ASN B 1 16 ? 23.294 6.518 22.544 1.00 42.24 16 ASN B CA 1
ATOM 780 C C . ASN B 1 16 ? 22.143 5.903 21.766 1.00 42.07 16 ASN B C 1
ATOM 781 O O . ASN B 1 16 ? 21.883 4.710 21.899 1.00 41.92 16 ASN B O 1
ATOM 786 N N . LYS B 1 17 ? 21.445 6.723 20.972 1.00 41.88 17 LYS B N 1
ATOM 787 C CA . LYS B 1 17 ? 20.236 6.286 20.262 1.00 41.59 17 LYS B CA 1
ATOM 788 C C . LYS B 1 17 ? 19.294 5.645 21.291 1.00 41.15 17 LYS B C 1
ATOM 789 O O . LYS B 1 17 ? 19.177 6.152 22.405 1.00 40.70 17 LYS B O 1
ATOM 793 N N . CYS B 1 18 ? 18.659 4.525 20.943 1.00 40.87 18 CYS B N 1
ATOM 794 C CA . CYS B 1 18 ? 17.771 3.842 21.890 1.00 40.77 18 CYS B CA 1
ATOM 795 C C . CYS B 1 18 ? 18.398 2.598 22.545 1.00 41.25 18 CYS B C 1
ATOM 796 O O . CYS B 1 18 ? 17.700 1.617 22.826 1.00 41.42 18 CYS B O 1
ATOM 799 N N . GLU B 1 19 ? 19.706 2.675 22.822 1.00 41.73 19 GLU B N 1
ATOM 800 C CA . GLU B 1 19 ? 20.452 1.587 23.488 1.00 42.18 19 GLU B CA 1
ATOM 801 C C . GLU B 1 19 ? 19.931 1.216 24.884 1.00 42.57 19 GLU B C 1
ATOM 802 O O . GLU B 1 19 ? 20.144 0.092 25.349 1.00 43.47 19 GLU B O 1
ATOM 804 N N . ASN B 1 20 ? 19.273 2.165 25.549 1.00 42.67 20 ASN B N 1
ATOM 805 C CA . ASN B 1 20 ? 18.674 1.937 26.869 1.00 42.65 20 ASN B CA 1
ATOM 806 C C . ASN B 1 20 ? 17.269 1.356 26.717 1.00 41.72 20 ASN B C 1
ATOM 807 O O . ASN B 1 20 ? 16.369 2.016 26.190 1.00 41.70 20 ASN B O 1
ATOM 812 N N . GLU B 1 21 ? 17.085 0.121 27.186 1.00 41.17 21 GLU B N 1
ATOM 813 C CA . GLU B 1 21 ? 15.845 -0.635 26.899 1.00 40.98 21 GLU B CA 1
ATOM 814 C C . GLU B 1 21 ? 14.568 -0.017 27.481 1.00 40.29 21 GLU B C 1
ATOM 815 O O . GLU B 1 21 ? 13.544 0.030 26.804 1.00 40.41 21 GLU B O 1
ATOM 817 N N . ILE B 1 22 ? 14.631 0.484 28.714 1.00 40.61 22 ILE B N 1
ATOM 818 C CA . ILE B 1 22 ? 13.491 1.192 29.329 1.00 41.37 22 ILE B CA 1
ATOM 819 C C . ILE B 1 22 ? 13.044 2.396 28.503 1.00 41.25 22 ILE B C 1
ATOM 820 O O . ILE B 1 22 ? 11.848 2.579 28.255 1.00 41.49 22 ILE B O 1
ATOM 825 N N . SER B 1 23 ? 14.010 3.211 28.073 1.00 40.82 23 SER B N 1
ATOM 826 C CA . SER B 1 23 ? 13.725 4.367 27.227 1.00 40.07 23 SER B CA 1
ATOM 827 C C . SER B 1 23 ? 13.133 3.954 25.887 1.00 39.79 23 SER B C 1
ATOM 828 O O . SER B 1 23 ? 12.190 4.592 25.401 1.00 39.45 23 SER B O 1
ATOM 831 N N . ALA B 1 24 ? 13.676 2.885 25.304 1.00 39.27 24 ALA B N 1
ATOM 832 C CA . ALA B 1 24 ? 13.198 2.398 24.007 1.00 39.45 24 ALA B CA 1
ATOM 833 C C . ALA B 1 24 ? 11.727 2.000 24.078 1.00 39.47 24 ALA B C 1
ATOM 834 O O . ALA B 1 24 ? 10.936 2.392 23.219 1.00 39.85 24 ALA B O 1
ATOM 836 N N . LYS B 1 25 ? 11.368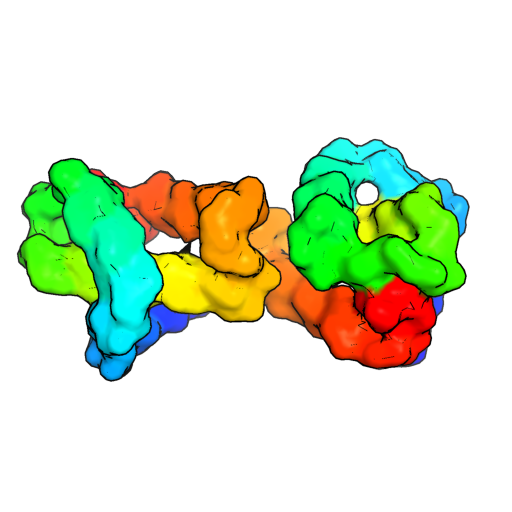 1.246 25.116 1.00 40.09 25 LYS B N 1
ATOM 837 C CA . LYS B 1 25 ? 9.985 0.803 25.338 1.00 40.30 25 LYS B CA 1
ATOM 838 C C . LYS B 1 25 ? 9.030 1.978 25.552 1.00 40.77 25 LYS B C 1
ATOM 839 O O . LYS B 1 25 ? 7.959 2.030 24.938 1.00 41.00 25 LYS B O 1
ATOM 841 N N . TYR B 1 26 ? 9.426 2.935 26.393 1.00 40.73 26 TYR B N 1
ATOM 842 C CA . TYR B 1 26 ? 8.617 4.127 26.648 1.00 40.89 26 TYR B CA 1
ATOM 843 C C . TYR B 1 26 ? 8.413 4.931 25.354 1.00 40.92 26 TYR B C 1
ATOM 844 O O . TYR B 1 26 ? 7.315 5.436 25.079 1.00 40.25 26 TYR B O 1
ATOM 853 N N . CYS B 1 27 ? 9.480 5.050 24.560 1.00 41.32 27 CYS B N 1
ATOM 854 C CA . CYS B 1 27 ? 9.416 5.840 23.341 1.00 41.64 27 CYS B CA 1
ATOM 855 C C . CYS B 1 27 ? 8.675 5.167 22.200 1.00 43.59 27 CYS B C 1
ATOM 856 O O . CYS B 1 27 ? 8.112 5.854 21.353 1.00 43.47 27 CYS B O 1
ATOM 859 N N . ASP B 1 28 ? 8.697 3.835 22.175 1.00 45.85 28 ASP B N 1
ATOM 860 C CA . ASP B 1 28 ? 7.892 3.061 21.219 1.00 48.32 28 ASP B CA 1
ATOM 861 C C . ASP B 1 28 ? 6.402 3.300 21.423 1.00 49.59 28 ASP B C 1
ATOM 862 O O . ASP B 1 28 ? 5.630 3.244 20.467 1.00 50.25 28 ASP B O 1
ATOM 867 N N . HIS B 1 29 ? 6.009 3.559 22.671 1.00 51.16 29 HIS B N 1
ATOM 868 C CA . HIS B 1 29 ? 4.637 3.952 22.996 1.00 52.48 29 HIS B CA 1
ATOM 869 C C . HIS B 1 29 ? 4.364 5.417 22.648 1.00 52.77 29 HIS B C 1
ATOM 870 O O . HIS B 1 29 ? 3.335 5.731 22.050 1.00 53.02 29 HIS B O 1
ATOM 877 N N . MET B 1 30 ? 5.300 6.296 23.008 1.00 53.19 30 MET B N 1
ATOM 87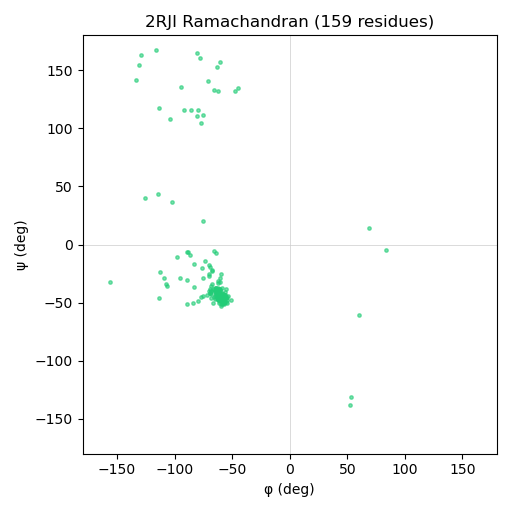8 C CA . MET B 1 30 ? 5.116 7.751 22.927 1.00 53.50 30 MET B CA 1
ATOM 879 C C . MET B 1 30 ? 4.880 8.286 21.505 1.00 54.23 30 MET B C 1
ATOM 880 O O . MET B 1 30 ? 4.132 9.258 21.324 1.00 54.41 30 MET B O 1
ATOM 885 N N . ILE B 1 31 ? 5.495 7.650 20.503 1.00 54.96 31 ILE B N 1
ATOM 886 C CA . ILE B 1 31 ? 5.372 8.110 19.102 1.00 55.89 31 ILE B CA 1
ATOM 887 C C . ILE B 1 31 ? 3.995 7.750 18.494 1.00 56.52 31 ILE B C 1
ATOM 888 O O . ILE B 1 31 ? 3.822 7.728 17.267 1.00 56.63 31 ILE B O 1
ATOM 893 N N . HIS B 1 32 ? 3.037 7.499 19.393 1.00 57.12 32 HIS B N 1
ATOM 894 C CA . HIS B 1 32 ? 1.662 7.047 19.105 1.00 57.55 32 HIS B CA 1
ATOM 895 C C . HIS B 1 32 ? 1.583 5.715 18.365 1.00 57.90 32 HIS B C 1
ATOM 896 O O . HIS B 1 32 ? 1.828 4.659 18.961 1.00 58.14 32 HIS B O 1
ATOM 903 N N . PRO B 1 36 ? 4.261 12.562 17.507 1.00 42.07 36 PRO B N 1
ATOM 904 C CA . PRO B 1 36 ? 4.111 13.067 16.134 1.00 43.12 36 PRO B CA 1
ATOM 905 C C . PRO B 1 36 ? 5.370 12.826 15.304 1.00 43.02 36 PRO B C 1
ATOM 906 O O . PRO B 1 36 ? 6.486 13.055 15.791 1.00 43.11 36 PRO B O 1
ATOM 910 N N . LEU B 1 37 ? 5.178 12.357 14.072 1.00 42.68 37 LEU B N 1
ATOM 911 C CA . LEU B 1 37 ? 6.286 11.948 13.211 1.00 42.90 37 LEU B CA 1
ATOM 912 C C . LEU B 1 37 ? 6.228 12.676 11.876 1.00 42.14 37 LEU B C 1
ATOM 913 O O . LEU B 1 37 ? 6.499 12.092 10.826 1.00 43.40 37 LEU B O 1
ATOM 918 N N . LYS B 1 38 ? 5.892 13.960 11.920 1.00 40.55 38 LYS B N 1
ATOM 919 C CA . LYS B 1 38 ? 5.722 14.722 10.693 1.00 39.75 38 LYS B CA 1
ATOM 920 C C . LYS B 1 38 ? 7.048 15.264 10.155 1.00 38.37 38 LYS B C 1
ATOM 921 O O . LYS B 1 38 ? 7.373 15.053 8.988 1.00 38.46 38 LYS B O 1
ATOM 926 N N . THR B 1 39 ? 7.810 15.920 11.029 1.00 36.15 39 THR B N 1
ATOM 927 C CA . THR B 1 39 ? 8.943 16.754 10.626 1.00 35.31 39 THR B CA 1
ATOM 928 C C . THR B 1 39 ? 10.230 15.960 10.401 1.00 33.53 39 THR B C 1
ATOM 929 O O . THR B 1 39 ? 11.013 16.303 9.508 1.00 32.73 39 THR B O 1
ATOM 933 N N . CYS B 1 40 ? 10.468 14.932 11.220 1.00 32.33 40 CYS B N 1
ATOM 934 C CA . CYS B 1 40 ? 11.718 14.151 11.131 1.00 32.11 40 CYS B CA 1
ATOM 935 C C . CYS B 1 40 ? 11.444 12.720 10.740 1.00 32.00 40 CYS B C 1
ATOM 936 O O . CYS B 1 40 ? 10.293 12.288 10.788 1.00 31.87 40 CYS B O 1
ATOM 939 N N . THR B 1 41 ? 12.492 11.982 10.367 1.00 31.25 41 THR B N 1
ATOM 940 C CA . THR B 1 41 ? 12.332 10.548 10.129 1.00 31.36 41 THR B CA 1
ATOM 941 C C . THR B 1 41 ? 11.933 9.912 11.445 1.00 31.56 41 THR B C 1
ATOM 942 O O . THR B 1 41 ? 12.265 10.435 12.510 1.00 31.70 41 THR B O 1
ATOM 946 N N . LYS B 1 42 ? 11.218 8.792 11.357 1.00 32.04 42 LYS B N 1
ATOM 947 C CA . LYS B 1 42 ? 10.772 8.035 12.517 1.00 31.91 42 LYS B CA 1
ATOM 948 C C . LYS B 1 42 ? 11.974 7.688 13.368 1.00 31.95 42 LYS B C 1
ATOM 949 O O . LYS B 1 42 ? 11.954 7.863 14.584 1.00 31.18 42 LYS B O 1
ATOM 955 N N . GLU B 1 43 ? 13.026 7.211 12.716 1.00 32.22 43 GLU B N 1
ATOM 956 C CA . GLU B 1 43 ? 14.243 6.842 13.427 1.00 32.75 43 GLU B CA 1
ATOM 957 C C . GLU B 1 43 ? 14.830 7.996 14.246 1.00 31.62 43 GLU B C 1
ATOM 958 O O . GLU B 1 43 ? 15.145 7.818 15.423 1.00 31.70 43 GLU B O 1
ATOM 964 N N . LYS B 1 44 ? 14.982 9.169 13.630 1.00 30.35 44 LYS B N 1
ATOM 965 C CA . LYS B 1 44 ? 15.553 10.310 14.339 1.00 29.33 44 LYS B CA 1
ATOM 966 C C . LYS B 1 44 ? 14.646 10.746 15.483 1.00 28.26 44 LYS B C 1
ATOM 967 O O . LYS B 1 44 ? 15.126 11.092 16.561 1.00 26.48 44 LYS B O 1
ATOM 971 N N . THR B 1 45 ? 13.330 10.714 15.258 1.00 27.52 45 THR B N 1
ATOM 972 C CA . THR B 1 45 ? 12.386 11.099 16.310 1.00 27.77 45 THR B CA 1
ATOM 973 C C . THR B 1 45 ? 12.455 10.156 17.494 1.00 27.40 45 THR B C 1
ATOM 974 O O . THR B 1 45 ? 12.467 10.615 18.637 1.00 26.95 45 THR B O 1
ATOM 978 N N . ARG B 1 46 ? 12.519 8.848 17.217 1.00 27.88 46 ARG B N 1
ATOM 979 C CA . ARG B 1 46 ? 12.649 7.844 18.276 1.00 28.47 46 ARG B CA 1
ATOM 980 C C . ARG B 1 46 ? 13.936 8.032 19.081 1.00 27.39 46 ARG B C 1
ATOM 981 O O . ARG B 1 46 ? 13.933 7.969 20.308 1.00 26.87 46 ARG B O 1
ATOM 989 N N . ASN B 1 47 ? 15.041 8.256 18.384 1.00 27.76 47 ASN B N 1
ATOM 990 C CA . ASN B 1 47 ? 16.328 8.461 19.050 1.00 27.45 47 ASN B CA 1
ATOM 991 C C . ASN B 1 47 ? 16.282 9.683 19.965 1.00 26.81 47 ASN B C 1
ATOM 992 O O . ASN B 1 47 ? 16.841 9.664 21.077 1.00 26.26 47 ASN B O 1
ATOM 997 N N . LEU B 1 48 ? 15.592 10.732 19.508 1.00 25.89 48 LEU B N 1
ATOM 998 C CA . LEU B 1 48 ? 15.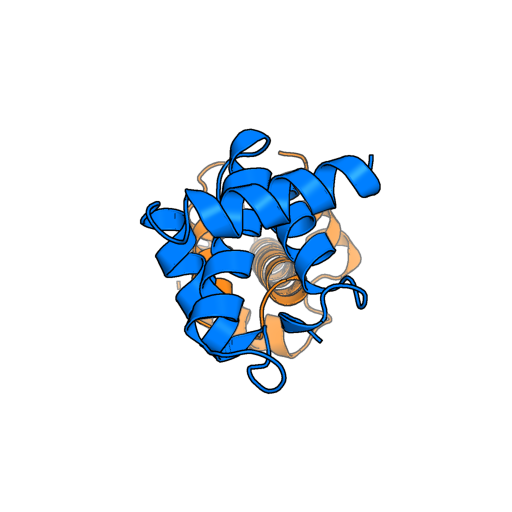449 11.962 20.291 1.00 26.67 48 LEU B CA 1
ATOM 999 C C . LEU B 1 48 ? 14.595 11.703 21.506 1.00 26.39 48 LEU B C 1
ATOM 1000 O O . LEU B 1 48 ? 14.906 12.185 22.596 1.00 25.52 48 LEU B O 1
ATOM 1005 N N . CYS B 1 49 ? 13.542 10.910 21.310 1.00 27.50 49 CYS B N 1
ATOM 1006 C CA . CYS B 1 49 ? 12.657 10.531 22.398 1.00 27.03 49 CYS B CA 1
ATOM 1007 C C . CYS B 1 49 ? 13.461 9.782 23.475 1.00 26.63 49 CYS B C 1
ATOM 1008 O O . CYS B 1 49 ? 13.347 10.086 24.666 1.00 24.22 49 CYS B O 1
ATOM 1011 N N . CYS B 1 50 ? 14.300 8.838 23.039 1.00 26.40 50 CYS B N 1
ATOM 1012 C CA . CYS B 1 50 ? 15.109 8.042 23.956 1.00 27.06 50 CYS B CA 1
ATOM 1013 C C . CYS B 1 50 ? 16.120 8.894 24.726 1.00 26.25 50 CYS B C 1
ATOM 1014 O O . CYS B 1 50 ? 16.355 8.661 25.913 1.00 27.33 50 CYS B O 1
ATOM 1017 N N . ALA B 1 51 ? 16.687 9.890 24.051 1.00 24.91 51 ALA B N 1
ATOM 1018 C CA . ALA B 1 51 ? 17.594 10.854 24.682 1.00 24.08 51 ALA B CA 1
ATOM 1019 C C . ALA B 1 51 ? 16.904 11.654 25.769 1.00 23.54 51 ALA B C 1
ATOM 1020 O O . ALA B 1 51 ? 17.455 11.825 26.851 1.00 23.22 51 ALA B O 1
ATOM 1022 N N . VAL B 1 52 ? 15.696 12.150 25.477 1.00 23.33 52 VAL B N 1
ATOM 1023 C CA . VAL B 1 52 ? 14.875 12.866 26.463 1.00 22.74 52 VAL B CA 1
ATOM 1024 C C . VAL B 1 52 ? 14.621 11.985 27.680 1.00 23.59 52 VAL B C 1
ATOM 1025 O O . VAL B 1 52 ? 14.781 12.441 28.822 1.00 23.03 52 VAL B O 1
ATOM 1029 N N . SER B 1 53 ? 14.206 10.733 27.436 1.00 24.37 53 SER B N 1
ATOM 1030 C CA . SER B 1 53 ? 13.986 9.749 28.502 1.00 25.41 53 SER B CA 1
ATOM 1031 C C . SER B 1 53 ? 15.254 9.532 29.325 1.00 25.51 53 SER B C 1
ATOM 1032 O O . SER B 1 53 ? 15.189 9.569 30.536 1.00 25.37 53 SER B O 1
ATOM 1035 N N . ASP B 1 54 ? 16.388 9.314 28.661 1.00 25.89 54 ASP B N 1
ATOM 1036 C CA . ASP B 1 54 ? 17.668 9.106 29.343 1.00 26.05 54 ASP B CA 1
ATOM 1037 C C . ASP B 1 54 ? 18.051 10.325 30.183 1.00 24.88 54 ASP B C 1
ATOM 1038 O O . ASP B 1 54 ? 18.475 10.188 31.329 1.00 25.39 54 ASP B O 1
ATOM 1043 N N . TYR B 1 55 ? 17.888 11.516 29.618 1.00 24.03 55 TYR B N 1
ATOM 1044 C CA . TYR B 1 55 ? 18.191 12.756 30.329 1.00 23.91 55 TYR B CA 1
ATOM 1045 C C . TYR B 1 55 ? 17.361 12.859 31.585 1.00 23.79 55 TYR B C 1
ATOM 1046 O O . TYR B 1 55 ? 17.885 13.129 32.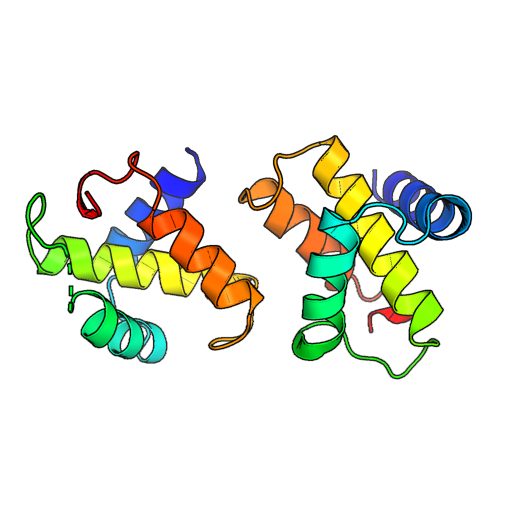667 1.00 21.74 55 TYR B O 1
ATOM 1055 N N . CYS B 1 56 ? 16.046 12.673 31.426 1.00 23.94 56 CYS B N 1
ATOM 1056 C CA . CYS B 1 56 ? 15.146 12.781 32.560 1.00 25.30 56 CYS B CA 1
ATOM 1057 C C . CYS B 1 56 ? 15.448 11.742 33.653 1.00 26.02 56 CYS B C 1
ATOM 1058 O O . CYS B 1 56 ? 15.381 12.057 34.843 1.00 25.90 56 CYS B O 1
ATOM 1061 N N . MET B 1 57 ? 15.805 10.526 33.250 1.00 27.63 57 MET B N 1
ATOM 1062 C CA . MET B 1 57 ? 16.113 9.447 34.190 1.00 30.71 57 MET B CA 1
ATOM 1063 C C . MET B 1 57 ? 17.384 9.700 34.989 1.00 29.72 57 MET B C 1
ATOM 1064 O O . MET B 1 57 ? 17.550 9.130 36.074 1.00 30.29 57 MET B O 1
ATOM 1069 N N . SER B 1 58 ? 18.265 10.561 34.468 1.00 28.59 58 SER B N 1
ATOM 1070 C CA . SER B 1 58 ? 19.494 10.922 35.187 1.00 28.20 58 SER B CA 1
ATOM 1071 C C . SER B 1 58 ? 19.169 11.758 36.426 1.00 27.55 58 SER B C 1
ATOM 1072 O O . SER B 1 58 ? 19.966 11.837 37.345 1.00 27.86 58 SER B O 1
ATOM 1075 N N . TYR B 1 59 ? 17.975 12.354 36.459 1.00 26.64 59 TYR B N 1
ATOM 1076 C CA . TYR B 1 59 ? 17.516 13.087 37.646 1.00 25.90 59 TYR B CA 1
ATOM 1077 C C . TYR B 1 59 ? 16.412 12.372 38.425 1.00 26.97 59 TYR B C 1
ATOM 1078 O O . TYR B 1 59 ? 16.328 12.496 39.657 1.00 26.86 59 TYR B O 1
ATOM 1087 N N . PHE B 1 60 ? 15.555 11.660 37.702 1.00 27.59 60 PHE B N 1
ATOM 1088 C CA . PHE B 1 60 ? 14.274 11.185 38.254 1.00 28.49 60 PHE B CA 1
ATOM 1089 C C . PHE B 1 60 ? 14.012 9.722 37.934 1.00 30.08 60 PHE B C 1
ATOM 1090 O O . PHE B 1 60 ? 14.305 9.255 36.835 1.00 30.09 60 PHE B O 1
ATOM 1098 N N . THR B 1 61 ? 13.435 9.008 38.900 1.00 31.78 61 THR B N 1
ATOM 1099 C CA . THR B 1 61 ? 13.137 7.580 38.766 1.00 34.58 61 THR B CA 1
ATOM 1100 C C . THR B 1 61 ? 12.139 7.363 37.629 1.00 35.58 61 THR B C 1
ATOM 1101 O O . THR B 1 61 ? 11.139 8.083 37.538 1.00 35.54 61 THR B O 1
ATOM 1105 N N . TYR B 1 62 ? 12.417 6.410 36.741 1.00 37.16 62 TYR B N 1
ATOM 1106 C CA . TYR B 1 62 ? 11.425 6.066 35.713 1.00 39.19 62 TYR B CA 1
ATOM 1107 C C . TYR B 1 62 ? 10.015 5.933 36.317 1.00 39.72 62 TYR B C 1
ATOM 1108 O O . TYR B 1 62 ? 9.841 5.342 37.382 1.00 40.07 62 TYR B O 1
ATOM 1117 N N . ASP B 1 63 ? 9.028 6.527 35.652 1.00 40.19 63 ASP B N 1
ATOM 1118 C CA . ASP B 1 63 ? 7.623 6.369 36.036 1.00 41.22 63 ASP B CA 1
ATOM 1119 C C . ASP B 1 63 ? 7.185 7.326 37.153 1.00 40.50 63 ASP B C 1
ATOM 1120 O O . ASP B 1 63 ? 5.999 7.362 37.508 1.00 41.15 63 ASP B O 1
ATOM 1125 N N . SER B 1 64 ? 8.118 8.099 37.698 1.00 38.72 64 SER B N 1
ATOM 1126 C CA . SER B 1 64 ? 7.793 9.042 38.754 1.00 37.78 64 SER B CA 1
ATOM 1127 C C . SER B 1 64 ? 7.136 10.296 38.164 1.00 37.79 64 SER B C 1
ATOM 1128 O O . SER B 1 64 ? 7.266 10.565 36.966 1.00 36.61 64 SER B O 1
ATOM 1131 N N . GLU B 1 65 ? 6.424 11.049 39.006 1.00 37.93 65 GLU B N 1
ATOM 1132 C CA . GLU B 1 65 ? 5.768 12.299 38.595 1.00 38.01 65 GLU B CA 1
ATOM 1133 C C . GLU B 1 65 ? 6.745 13.307 37.981 1.00 37.22 65 GLU B C 1
ATOM 1134 O O . GLU B 1 65 ? 6.444 13.952 36.970 1.00 36.53 65 GLU B O 1
ATOM 1140 N N . GLU B 1 66 ? 7.913 13.456 38.599 1.00 35.46 66 GLU B N 1
ATOM 1141 C CA . GLU B 1 66 ? 8.877 14.401 38.085 1.00 35.31 66 GLU B CA 1
ATOM 1142 C C . GLU B 1 66 ? 9.442 13.948 36.738 1.00 34.23 66 GLU B C 1
ATOM 1143 O O . GLU B 1 66 ? 9.702 14.780 35.871 1.00 34.24 66 GLU B O 1
ATOM 1149 N N . TYR B 1 67 ? 9.625 12.639 36.570 1.00 33.53 67 TYR B N 1
ATOM 1150 C CA . TYR B 1 67 ? 10.141 12.095 35.317 1.00 32.85 67 TYR B CA 1
ATOM 1151 C C . TYR B 1 67 ? 9.195 12.450 34.165 1.00 33.64 67 TYR B C 1
ATOM 1152 O O . TYR B 1 67 ? 9.623 12.888 33.113 1.00 32.79 67 TYR B O 1
ATOM 1161 N N . TYR B 1 68 ? 7.893 12.272 34.376 1.00 34.06 68 TYR B N 1
ATOM 1162 C CA . TYR B 1 68 ? 6.926 12.669 33.357 1.00 35.59 68 TYR B CA 1
ATOM 1163 C C . TYR B 1 68 ? 6.895 14.179 33.101 1.00 35.23 68 TYR B C 1
ATOM 1164 O O . TYR B 1 68 ? 6.831 14.599 31.947 1.00 35.29 68 TYR B O 1
ATOM 1173 N N . ASP B 1 69 ? 7.006 14.991 34.154 1.00 35.13 69 ASP B N 1
ATOM 1174 C CA . ASP B 1 69 ? 7.046 16.453 33.998 1.00 35.18 69 ASP B CA 1
ATOM 1175 C C . ASP B 1 69 ? 8.244 16.839 33.135 1.00 34.74 69 ASP B C 1
ATOM 1176 O O . ASP B 1 69 ? 8.162 17.688 32.226 1.00 34.57 69 ASP B O 1
ATOM 1181 N N . CYS B 1 70 ? 9.361 16.188 33.444 1.00 32.32 70 CYS B N 1
ATOM 1182 C CA . CYS B 1 70 ? 10.614 16.404 32.747 1.00 31.91 70 CYS B CA 1
ATOM 1183 C C . CYS B 1 70 ? 10.489 16.053 31.264 1.00 32.21 70 CYS B C 1
ATOM 1184 O O . CYS B 1 70 ? 10.895 16.845 30.405 1.00 32.94 70 CYS B O 1
ATOM 1187 N N . THR B 1 71 ? 9.960 14.872 30.947 1.00 32.23 71 THR B N 1
ATOM 1188 C CA . THR B 1 71 ? 9.879 14.469 29.546 1.00 34.37 71 THR B CA 1
ATOM 1189 C C . THR B 1 71 ? 8.845 15.331 28.807 1.00 35.58 71 THR B C 1
ATOM 1190 O O . THR B 1 71 ? 9.078 15.775 27.679 1.00 35.77 71 THR B O 1
ATOM 1194 N N . LYS B 1 72 ? 7.710 15.589 29.450 1.00 37.08 72 LYS B N 1
ATOM 1195 C CA . LYS B 1 72 ? 6.667 16.377 28.793 1.00 38.82 72 LYS B CA 1
ATOM 1196 C C . LYS B 1 72 ? 7.169 17.762 28.447 1.00 38.94 72 LYS B C 1
ATOM 1197 O O . LYS B 1 72 ? 6.895 18.266 27.371 1.00 39.25 72 LYS B O 1
ATOM 1202 N N . ARG B 1 73 ? 7.945 18.350 29.345 1.00 39.70 73 ARG B N 1
ATOM 1203 C CA . ARG B 1 73 ? 8.525 19.664 29.114 1.00 40.67 73 ARG B CA 1
ATOM 1204 C C . ARG B 1 73 ? 9.362 19.720 27.845 1.00 40.43 73 ARG B C 1
ATOM 1205 O O . ARG B 1 73 ? 9.264 20.683 27.080 1.00 40.67 73 ARG B O 1
ATOM 1213 N N . GLU B 1 74 ? 10.178 18.691 27.620 1.00 39.04 74 GLU B N 1
ATOM 1214 C CA . GLU B 1 74 ? 10.923 18.577 26.377 1.00 38.52 74 GLU B CA 1
ATOM 1215 C C . GLU B 1 74 ? 10.037 18.340 25.141 1.00 38.59 74 GLU B C 1
ATOM 1216 O O . GLU B 1 74 ? 10.163 19.049 24.131 1.00 38.00 74 GLU B O 1
ATOM 1222 N N . PHE B 1 75 ? 9.144 17.351 25.224 1.00 38.65 75 PHE B N 1
ATOM 1223 C CA . PHE B 1 75 ? 8.290 16.997 24.086 1.00 38.63 75 PHE B CA 1
ATOM 1224 C C . PHE B 1 75 ? 7.406 18.159 23.643 1.00 39.86 75 PHE B C 1
ATOM 1225 O O . PHE B 1 75 ? 7.052 18.240 22.474 1.00 38.70 75 PHE B O 1
ATOM 1233 N N . ASP B 1 76 ? 7.069 19.038 24.588 1.00 41.09 76 ASP B N 1
ATOM 1234 C CA . ASP B 1 76 ? 6.201 20.196 24.355 1.00 43.34 76 ASP B CA 1
ATOM 1235 C C . ASP B 1 76 ? 6.952 21.422 23.869 1.00 44.18 76 ASP B C 1
ATOM 1236 O O . ASP B 1 76 ? 6.336 22.418 23.489 1.00 44.57 76 ASP B O 1
ATOM 1241 N N . ASP B 1 77 ? 8.280 21.347 23.893 1.00 45.00 77 ASP B N 1
ATOM 1242 C CA . ASP B 1 77 ? 9.123 22.461 23.514 1.00 45.97 77 ASP B CA 1
ATOM 1243 C C . ASP B 1 77 ? 9.241 22.556 21.996 1.00 46.39 77 ASP B C 1
ATOM 1244 O O . ASP B 1 77 ? 9.872 21.699 21.365 1.00 46.36 77 ASP B O 1
ATOM 1249 N N . PRO B 1 78 ? 8.642 23.610 21.403 1.00 46.77 78 PRO B N 1
ATOM 1250 C CA . PRO B 1 78 ? 8.647 23.808 19.947 1.00 46.81 78 PRO B CA 1
ATOM 1251 C C . PRO B 1 78 ? 10.045 24.032 19.361 1.00 46.74 78 PRO B C 1
ATOM 1252 O O . PRO B 1 78 ? 10.195 24.081 18.138 1.00 47.21 78 PRO B O 1
ATOM 1256 N N . SER B 1 79 ? 11.048 24.164 20.234 1.00 46.32 79 SER B N 1
ATOM 1257 C CA . SER B 1 79 ? 12.456 24.267 19.839 1.00 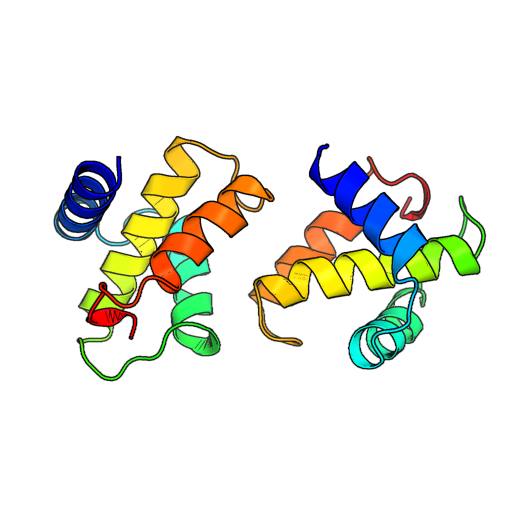45.64 79 SER B CA 1
ATOM 1258 C C . SER B 1 79 ? 12.937 22.995 19.114 1.00 44.83 79 SER B C 1
ATOM 1259 O O . SER B 1 79 ? 13.695 23.082 18.151 1.00 45.15 79 SER B O 1
ATOM 1262 N N . TYR B 1 80 ? 12.475 21.825 19.556 1.00 43.25 80 TYR B N 1
ATOM 1263 C CA . TYR B 1 80 ? 12.770 20.568 18.860 1.00 41.91 80 TYR B CA 1
ATOM 1264 C C . TYR B 1 80 ? 11.936 20.429 17.594 1.00 41.15 80 TYR B C 1
ATOM 1265 O O . TYR B 1 80 ? 10.709 20.238 17.659 1.00 39.76 80 TYR B O 1
ATOM 1274 N N . THR B 1 81 ? 12.597 20.494 16.443 1.00 39.81 81 THR B N 1
ATOM 1275 C CA . THR B 1 81 ? 11.880 20.398 15.176 1.00 39.44 81 THR B CA 1
ATOM 1276 C C . THR B 1 81 ? 11.116 19.079 15.080 1.00 37.92 81 THR B C 1
ATOM 1277 O O . THR B 1 81 ? 9.997 19.062 14.560 1.00 38.04 81 THR B O 1
ATOM 1281 N N . CYS B 1 82 ? 11.702 17.994 15.601 1.00 35.84 82 CYS B N 1
ATOM 1282 C CA . CYS B 1 82 ? 11.127 16.651 15.431 1.00 34.87 82 CYS B CA 1
ATOM 1283 C C . CYS B 1 82 ? 9.838 16.421 16.213 1.00 34.53 82 CYS B C 1
ATOM 1284 O O . CYS B 1 82 ? 9.046 15.541 15.850 1.00 33.49 82 CYS B O 1
ATOM 1287 N N . PHE B 1 83 ? 9.660 17.172 17.299 1.00 34.86 83 PHE B N 1
ATOM 1288 C CA . PHE B 1 83 ? 8.484 16.972 18.184 1.00 35.96 83 PHE B CA 1
ATOM 1289 C C . PHE B 1 83 ? 7.273 17.787 17.806 1.00 37.56 83 PHE B C 1
ATOM 1290 O O . PHE B 1 83 ? 6.216 17.626 18.423 1.00 37.31 83 PHE B O 1
ATOM 1298 N N . ARG B 1 84 ? 7.439 18.668 16.827 1.00 39.63 84 ARG B N 1
ATOM 1299 C CA . ARG B 1 84 ? 6.372 19.543 16.338 1.00 41.78 84 ARG B CA 1
ATOM 1300 C C . ARG B 1 84 ? 5.156 18.766 15.828 1.00 41.99 84 ARG B C 1
ATOM 1301 O O . ARG B 1 84 ? 5.303 17.800 15.076 1.00 43.04 84 ARG B O 1
#

CATH classification: 1.10.1740.170

Organism: Plasmodium falciparum (NCBI:txid5833)

Solvent-accessible surface area: 8775 Å² total; per-residue (Å²): 133,90,79,72,19,33,109,76,0,89,109,56,5,117,118,36,90,20,124,54,62,81,0,12,132,3,0,63,46,4,18,138,65,57,4,68,76,92,84,29,96,131,127,90,0,66,23,3,0,0,0,0,0,24,28,0,60,87,138,76,100,59,12,18,24,72,0,2,56,8,1,75,147,6,27,89,32,117,86,12,90,7,10,77,113,87,14,28,114,62,0,58,104,38,10,115,125,57,75,18,94,63,82,85,0,13,53,18,0,72,142,73,25,180,65,58,163,75,26,96,133,126,87,3,73,20,10,3,0,1,0,0,24,5,0,60,65,25,4,74,71,92,2,70,3,0,64,63,0,0,74,91,1,29,109,40,102,65,9,66,8,19,147

Nearest PDB structures (foldseek):
  2rji-assembly2_B  TM=1.013E+00  e=2.889E-12  Plasmodium falciparum
  2rji-assembly1_A  TM=9.946E-01  e=2.663E-10  Plasmodium falciparum
  2rji-assembly1_A  TM=1.012E+00  e=2.255E-13  Plasmodium falciparum
  2rji-assembly2_B  TM=9.946E-01  e=2.344E-11  Plasmodium falciparum
  5obm-assembly1_C7  TM=3.251E-01  e=9.008E+00  Saccharomyces cerevisiae S288C

Radius of gyration: 17.3 Å; Cα contacts (8 Å, |Δi|>4): 195; chains: 2; bounding box: 30×33×50 Å

B-factor: mean 34.45, std 9.26, range [16.23, 63.22]

Sequence (163 aa):
DDSTTKELIKKLAEINKCENEISAKYCDHMIHEEIPLKTCTKEKTRNLCCAVSDYCMSYFTYDSEEYYDCTKREFDDPSYTCFRSTTKELIKKLAEINKCENEISAKYCDHMIHPLKTCTKEKTRNLCCAVSDYCMSYFTYDSEEYYDCTKREFDDPSYTCFR

InterPro domains:
  IPR008602 Duffy-antigen binding domain [PF05424] (179-348)
  IPR008602 Duffy-antigen binding domain [PF05424] (486-640)
  IPR021620 Erythrocyte binding antigen 175, C-terminal [PF11556] (1309-1388)
  IPR042202 Duffy-antigen binding superfamily [G3DSA:1.20.1310.20] (144-319)
  IPR042202 Duffy-antigen binding superfamily [G3DSA:1.20.1310.20] (460-622)
  IPR043057 Erythrocyte binding antigen 175, C-terminal domain superfamily [G3DSA:1.10.1740.170] (1306-1389)